Protein AF-A0AAJ2LSH3-F1 (afdb_monomer_lite)

pLDDT: mean 75.38, std 21.44, range [35.28, 96.12]

Structure (mmCIF, N/CA/C/O backbone):
data_AF-A0AAJ2LSH3-F1
#
_entry.id   AF-A0AAJ2LSH3-F1
#
loop_
_atom_site.group_PDB
_atom_site.id
_atom_site.type_symbol
_atom_site.label_atom_id
_atom_site.label_alt_id
_atom_site.label_comp_id
_atom_site.label_asym_id
_atom_site.label_entity_id
_atom_site.label_seq_id
_atom_site.pdbx_PDB_ins_code
_atom_site.Cartn_x
_atom_site.Cartn_y
_atom_site.Cartn_z
_atom_site.occupancy
_atom_site.B_iso_or_equiv
_atom_site.auth_seq_id
_atom_site.auth_comp_id
_atom_site.auth_asym_id
_atom_site.auth_atom_id
_atom_site.pdbx_PDB_model_num
ATOM 1 N N . MET A 1 1 ? -16.659 -47.802 -40.987 1.00 40.84 1 MET A N 1
ATOM 2 C CA . MET A 1 1 ? -16.129 -46.640 -40.242 1.00 40.84 1 MET A CA 1
ATOM 3 C C . MET A 1 1 ? -17.054 -45.464 -40.509 1.00 40.84 1 MET A C 1
ATOM 5 O O . MET A 1 1 ? -17.237 -45.142 -41.671 1.00 40.84 1 MET A O 1
ATOM 9 N N . GLY A 1 2 ? -17.667 -44.907 -39.459 1.00 43.09 2 GLY A N 1
ATOM 10 C CA . GLY A 1 2 ? -18.350 -43.604 -39.465 1.00 43.09 2 GLY A CA 1
ATOM 11 C C . GLY A 1 2 ? -19.720 -43.528 -40.145 1.00 43.09 2 GLY A C 1
ATOM 12 O O . GLY A 1 2 ? -19.814 -43.084 -41.281 1.00 43.09 2 GLY A O 1
ATOM 13 N N . ALA A 1 3 ? -20.786 -43.887 -39.425 1.00 35.81 3 ALA A N 1
ATOM 14 C CA . ALA A 1 3 ? -22.134 -43.422 -39.743 1.00 35.81 3 ALA A CA 1
ATOM 15 C C . ALA A 1 3 ? -22.272 -41.966 -39.259 1.00 35.81 3 ALA A C 1
ATOM 17 O O . ALA A 1 3 ? -22.166 -41.717 -38.060 1.00 35.81 3 ALA A O 1
ATOM 18 N N . TYR A 1 4 ? -22.483 -41.016 -40.171 1.00 42.34 4 TYR A N 1
ATOM 19 C CA . TYR A 1 4 ? -22.863 -39.643 -39.833 1.00 42.34 4 TYR A CA 1
ATOM 20 C C . TYR A 1 4 ? -24.355 -39.470 -40.100 1.00 42.34 4 TYR A C 1
ATOM 22 O O . TYR A 1 4 ? -24.782 -39.434 -41.251 1.00 42.34 4 TYR A O 1
ATOM 30 N N . VAL A 1 5 ? -25.140 -39.372 -39.029 1.00 44.06 5 VAL A N 1
ATOM 31 C CA . VAL A 1 5 ? -26.528 -38.905 -39.067 1.00 44.06 5 VAL A CA 1
ATOM 32 C C . VAL A 1 5 ? -26.764 -38.063 -37.817 1.00 44.06 5 VAL A C 1
ATOM 34 O O . VAL A 1 5 ? -26.638 -38.592 -36.717 1.00 44.06 5 VAL A O 1
ATOM 37 N N . LEU A 1 6 ? -27.070 -36.772 -37.998 1.00 45.44 6 LEU A N 1
ATOM 38 C CA . LEU A 1 6 ? -28.220 -36.028 -37.443 1.00 45.44 6 LEU A CA 1
ATOM 39 C C . LEU A 1 6 ? -28.057 -34.497 -37.662 1.00 45.44 6 LEU A C 1
ATOM 41 O O . LEU A 1 6 ? -26.953 -34.052 -37.973 1.00 45.44 6 LEU A O 1
ATOM 45 N N . PRO A 1 7 ? -29.161 -33.717 -37.633 1.00 45.78 7 PRO A N 1
ATOM 46 C CA . PRO A 1 7 ? -29.522 -32.803 -38.719 1.00 45.78 7 PRO A CA 1
ATOM 47 C C . PRO A 1 7 ? -29.874 -31.370 -38.254 1.00 45.78 7 PRO A C 1
ATOM 49 O O . PRO A 1 7 ? -29.790 -31.052 -37.077 1.00 45.78 7 PRO A O 1
ATOM 52 N N . MET A 1 8 ? -30.315 -30.566 -39.228 1.00 35.28 8 MET A N 1
ATOM 53 C CA . MET A 1 8 ? -31.276 -29.451 -39.172 1.00 35.28 8 MET A CA 1
ATOM 54 C C . MET A 1 8 ? -31.214 -28.394 -38.052 1.00 35.28 8 MET A C 1
ATOM 56 O O . MET A 1 8 ? -31.563 -28.632 -36.903 1.00 35.28 8 MET A O 1
ATOM 60 N N . ASP A 1 9 ? -30.993 -27.175 -38.549 1.00 41.12 9 ASP A N 1
ATOM 61 C CA . ASP A 1 9 ? -31.748 -25.948 -38.284 1.00 41.12 9 ASP A CA 1
ATOM 62 C C . ASP A 1 9 ? -31.567 -25.136 -36.991 1.00 41.12 9 ASP A C 1
ATOM 64 O O . ASP A 1 9 ? -31.854 -25.548 -35.873 1.00 41.12 9 ASP A O 1
ATOM 68 N N . LEU A 1 10 ? -31.276 -23.857 -37.273 1.00 37.66 10 LEU A N 1
ATOM 69 C CA . LEU A 1 10 ? -31.822 -22.658 -36.637 1.00 37.66 10 LEU A CA 1
ATOM 70 C C . LEU A 1 10 ? -31.419 -22.381 -35.187 1.00 37.66 10 LEU A C 1
ATOM 72 O O . LEU A 1 10 ? -32.227 -22.531 -34.280 1.00 37.66 10 LEU A O 1
ATOM 76 N N . ILE A 1 11 ? -30.272 -21.714 -35.012 1.00 41.09 11 ILE A N 1
ATOM 77 C CA . ILE A 1 11 ? -30.268 -20.472 -34.223 1.00 41.09 11 ILE A CA 1
ATOM 78 C C . ILE A 1 11 ? -29.524 -19.381 -34.998 1.00 41.09 11 ILE A C 1
ATOM 80 O O . ILE A 1 11 ? -28.306 -19.361 -35.142 1.00 41.09 11 ILE A O 1
ATOM 84 N N . ASN A 1 12 ? -30.354 -18.487 -35.514 1.00 39.47 12 ASN A N 1
ATOM 85 C CA . ASN A 1 12 ? -30.116 -17.115 -35.926 1.00 39.47 12 ASN A CA 1
ATOM 86 C C . ASN A 1 12 ? -28.993 -16.425 -35.111 1.00 39.47 12 ASN A C 1
ATOM 88 O O . ASN A 1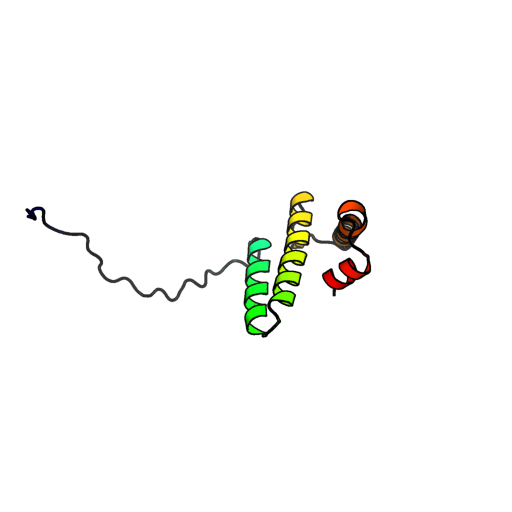 12 ? -29.206 -16.054 -33.960 1.00 39.47 12 ASN A O 1
ATOM 92 N N . LEU A 1 13 ? -27.825 -16.192 -35.712 1.00 38.06 13 LEU A N 1
ATOM 93 C CA . LEU A 1 13 ? -26.881 -15.166 -35.249 1.00 38.06 13 LEU A CA 1
ATOM 94 C C . LEU A 1 13 ? -26.881 -14.036 -36.279 1.00 38.06 13 LEU A C 1
ATOM 96 O O . LEU A 1 13 ? -25.928 -13.815 -37.021 1.00 38.06 13 LEU A O 1
ATOM 100 N N . SER A 1 14 ? -28.031 -13.363 -36.349 1.00 37.12 14 SER A N 1
ATOM 101 C CA . SER A 1 14 ? -28.162 -12.046 -36.956 1.00 37.12 14 SER A CA 1
ATOM 102 C C . SER A 1 14 ? -27.289 -11.066 -36.181 1.00 37.12 14 SER A C 1
ATOM 104 O O . SER A 1 14 ? -27.494 -10.873 -34.986 1.00 37.12 14 SER A O 1
ATOM 106 N N . ASN A 1 15 ? -26.343 -10.463 -36.897 1.00 45.41 15 ASN A N 1
ATOM 107 C CA . ASN A 1 15 ? -25.810 -9.114 -36.725 1.00 45.41 15 ASN A CA 1
ATOM 108 C C . ASN A 1 15 ? -26.294 -8.357 -35.477 1.00 45.41 15 ASN A C 1
ATOM 110 O O . ASN A 1 15 ? -27.419 -7.862 -35.446 1.00 45.41 15 ASN A O 1
ATOM 114 N N . ALA A 1 16 ? -25.389 -8.165 -34.524 1.00 40.44 16 ALA A N 1
ATOM 115 C CA . ALA A 1 16 ? -25.390 -7.002 -33.652 1.00 40.44 16 ALA A CA 1
ATOM 116 C C . ALA A 1 16 ? -23.931 -6.696 -33.299 1.00 40.44 16 ALA A C 1
ATOM 118 O O . ALA A 1 16 ? -23.335 -7.327 -32.436 1.00 40.44 16 ALA A O 1
ATOM 119 N N . GLU A 1 17 ? -23.361 -5.810 -34.111 1.00 40.66 17 GLU A N 1
ATOM 120 C CA . GLU A 1 17 ? -22.503 -4.709 -33.685 1.00 40.66 17 GLU A CA 1
ATOM 121 C C . GLU A 1 17 ? -21.343 -5.044 -32.738 1.00 40.66 17 GLU A C 1
ATOM 123 O O . GLU A 1 17 ? -21.497 -5.339 -31.554 1.00 40.66 17 GLU A O 1
ATOM 128 N N . LEU A 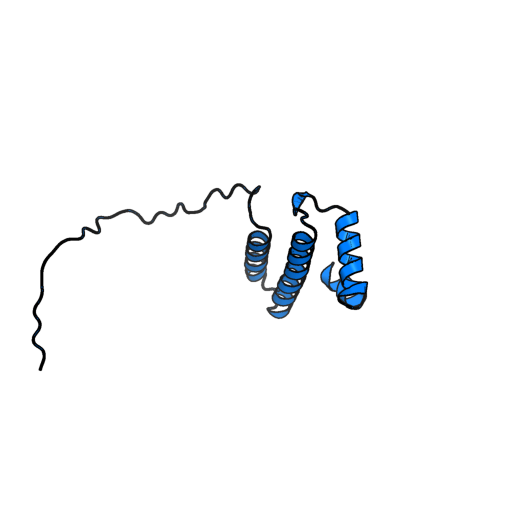1 18 ? -20.137 -4.866 -33.283 1.00 41.78 18 LEU A N 1
ATOM 129 C CA . LEU A 1 18 ? -18.953 -4.464 -32.537 1.00 41.78 18 LEU A CA 1
ATOM 130 C C . LEU A 1 18 ? -19.317 -3.253 -31.664 1.00 41.78 18 LEU A C 1
ATOM 132 O O . LEU A 1 18 ? -19.232 -2.108 -32.101 1.00 41.78 18 LEU A O 1
ATOM 136 N N . ASN A 1 19 ? -19.782 -3.510 -30.442 1.00 38.81 19 ASN A N 1
ATOM 137 C CA . ASN A 1 19 ? -20.067 -2.468 -29.476 1.00 38.81 19 ASN A CA 1
ATOM 138 C C . ASN A 1 19 ? -18.737 -1.994 -28.882 1.00 38.81 19 ASN A C 1
ATOM 140 O O . ASN A 1 19 ? -18.273 -2.500 -27.861 1.00 38.81 19 ASN A O 1
ATOM 144 N N . GLU A 1 20 ? -18.150 -0.987 -29.523 1.00 42.88 20 GLU A N 1
ATOM 145 C CA . GLU A 1 20 ? -17.045 -0.169 -29.010 1.00 42.88 20 GLU A CA 1
ATOM 146 C C . GLU A 1 20 ? -17.450 0.691 -27.783 1.00 42.88 20 GLU A C 1
ATOM 148 O O . GLU A 1 20 ? -16.715 1.589 -27.389 1.00 42.88 20 GLU A O 1
ATOM 153 N N . ASN A 1 21 ? -18.578 0.397 -27.117 1.00 39.25 21 ASN A N 1
ATOM 154 C CA . ASN A 1 21 ? -19.055 1.088 -25.913 1.00 39.25 21 ASN A CA 1
ATOM 155 C C . ASN A 1 21 ? -19.104 0.162 -24.689 1.00 39.25 21 ASN A C 1
ATOM 157 O O . ASN A 1 21 ? -20.158 -0.058 -24.099 1.00 39.25 21 ASN A O 1
ATOM 161 N N . ASN A 1 22 ? -17.952 -0.379 -24.296 1.00 44.69 22 ASN A N 1
ATOM 162 C CA . ASN A 1 22 ? -17.733 -0.883 -22.935 1.00 44.69 22 ASN A CA 1
ATOM 163 C C . ASN A 1 22 ? -16.545 -0.164 -22.266 1.00 44.69 22 ASN A C 1
ATOM 165 O O . ASN A 1 22 ? -15.823 -0.745 -21.460 1.00 44.69 22 ASN A O 1
ATOM 169 N N . LEU A 1 23 ? -16.370 1.137 -22.535 1.00 45.38 23 LEU A N 1
ATOM 170 C CA . LEU A 1 23 ? -16.040 2.026 -21.422 1.00 45.38 23 LEU A CA 1
ATOM 171 C C . LEU A 1 23 ? -17.327 2.147 -20.614 1.00 45.38 23 LEU A C 1
ATOM 173 O O . LEU A 1 23 ? -18.128 3.052 -20.828 1.00 45.38 23 LEU A O 1
ATOM 177 N N . ALA A 1 24 ? -17.552 1.173 -19.732 1.00 42.56 24 ALA A N 1
ATOM 178 C CA . ALA A 1 24 ? -18.436 1.397 -18.614 1.00 42.56 24 ALA A CA 1
ATOM 179 C C . ALA A 1 24 ? -18.005 2.730 -17.997 1.00 42.56 24 ALA A C 1
ATOM 181 O O . ALA A 1 24 ? -16.835 2.912 -17.649 1.00 42.56 24 ALA A O 1
ATOM 182 N N . GLU A 1 25 ? -18.942 3.667 -17.915 1.00 47.50 25 GLU A N 1
ATOM 183 C CA . GLU A 1 25 ? -18.912 4.731 -16.928 1.00 47.50 25 GLU A CA 1
ATOM 184 C C . GLU A 1 25 ? -18.851 4.055 -15.552 1.00 47.50 25 GLU A C 1
ATOM 186 O O . GLU A 1 25 ? -19.847 3.921 -14.847 1.00 47.50 25 GLU A O 1
ATOM 191 N N . THR A 1 26 ? -17.684 3.535 -15.172 1.00 46.28 26 THR A N 1
ATOM 192 C CA . THR A 1 26 ? -17.415 3.158 -13.796 1.00 46.28 26 THR A CA 1
ATOM 193 C C . THR A 1 26 ? -17.439 4.464 -13.038 1.00 46.28 26 THR A C 1
ATOM 195 O O . THR A 1 26 ? -16.505 5.263 -13.141 1.00 46.28 26 THR A O 1
ATOM 198 N N . ASN A 1 27 ? -18.544 4.706 -12.336 1.00 46.56 27 ASN A N 1
ATOM 199 C CA . ASN A 1 27 ? -18.628 5.737 -11.324 1.00 46.56 27 ASN A CA 1
ATOM 200 C C . ASN A 1 27 ? -17.362 5.615 -10.454 1.00 46.56 27 ASN A C 1
ATOM 202 O O . ASN A 1 27 ? -17.182 4.585 -9.800 1.00 46.56 27 ASN A O 1
ATOM 206 N N . PRO A 1 28 ? -16.448 6.603 -10.459 1.00 51.06 28 PRO A N 1
ATOM 207 C CA . PRO A 1 28 ? -15.158 6.479 -9.779 1.00 51.06 28 PRO A CA 1
ATOM 208 C C . PRO A 1 28 ? -15.304 6.307 -8.260 1.00 51.06 28 PRO A C 1
ATOM 210 O O . PRO A 1 28 ? -14.325 6.015 -7.581 1.00 51.06 28 PRO A O 1
ATOM 213 N N . ALA A 1 29 ? -16.517 6.490 -7.728 1.00 50.41 29 ALA A N 1
ATOM 214 C CA . ALA A 1 29 ? -16.845 6.342 -6.322 1.00 50.41 29 ALA A CA 1
ATOM 215 C C . ALA A 1 29 ? -16.962 4.883 -5.833 1.00 50.41 29 ALA A C 1
ATOM 217 O O . ALA A 1 29 ? -16.985 4.685 -4.622 1.00 50.41 29 ALA A O 1
ATOM 218 N N . GLU A 1 30 ? -17.034 3.884 -6.721 1.00 50.16 30 GLU A N 1
ATOM 219 C CA . GLU A 1 30 ? -17.359 2.494 -6.335 1.00 50.16 30 GLU A CA 1
ATOM 220 C C . GLU A 1 30 ? -16.328 1.444 -6.780 1.00 50.16 30 GLU A C 1
ATOM 222 O O . GLU A 1 30 ? -16.546 0.248 -6.607 1.00 50.16 30 GLU A O 1
ATOM 227 N N . LEU A 1 31 ? -15.192 1.874 -7.339 1.00 57.59 31 LEU A N 1
ATOM 228 C CA . LEU A 1 31 ? -14.117 0.957 -7.724 1.00 57.59 31 LEU A CA 1
ATOM 229 C C . LEU A 1 31 ? -13.501 0.307 -6.479 1.00 57.59 31 LEU A C 1
ATOM 231 O O . LEU A 1 31 ? -12.984 0.999 -5.596 1.00 57.59 31 LEU A O 1
ATOM 235 N N . ASP A 1 32 ? -13.520 -1.027 -6.446 1.00 75.00 32 ASP A N 1
ATOM 236 C CA . ASP A 1 32 ? -12.804 -1.810 -5.443 1.00 75.00 32 ASP A CA 1
ATOM 237 C C . ASP A 1 32 ? -11.315 -1.427 -5.481 1.00 75.00 32 ASP A C 1
ATOM 239 O O . ASP A 1 32 ? -10.698 -1.305 -6.544 1.00 75.00 32 ASP A O 1
ATOM 243 N N . LEU A 1 33 ? -10.712 -1.219 -4.309 1.00 79.25 33 LEU A N 1
ATOM 244 C CA . LEU A 1 33 ? -9.318 -0.790 -4.189 1.00 79.25 33 LEU A CA 1
ATOM 245 C C . LEU A 1 33 ? -8.372 -1.757 -4.917 1.00 79.25 33 LEU A C 1
ATOM 247 O O . LEU A 1 33 ? -7.368 -1.333 -5.490 1.00 79.25 33 LEU A O 1
ATOM 251 N N . SER A 1 34 ? -8.715 -3.046 -4.939 1.00 76.56 34 SER A N 1
ATOM 252 C CA . SER A 1 34 ? -8.004 -4.069 -5.707 1.00 76.56 34 SER A CA 1
ATOM 253 C C . SER A 1 34 ? -7.991 -3.769 -7.211 1.00 76.56 34 SER A C 1
ATOM 255 O O . SER A 1 34 ? -6.939 -3.832 -7.852 1.00 76.56 34 SER A O 1
ATOM 257 N N . GLU A 1 35 ? -9.133 -3.376 -7.779 1.00 81.50 35 GLU A N 1
ATOM 258 C CA . GLU A 1 35 ? -9.251 -3.021 -9.196 1.00 81.50 35 GLU A CA 1
ATOM 259 C C . GLU A 1 35 ? -8.459 -1.753 -9.518 1.00 81.50 35 GLU A C 1
ATOM 261 O O . GLU A 1 35 ? -7.730 -1.716 -10.513 1.00 81.50 35 GLU A O 1
ATOM 266 N N . LEU A 1 36 ? -8.513 -0.744 -8.642 1.00 84.44 36 LEU A N 1
ATOM 267 C CA . LEU A 1 36 ? -7.730 0.483 -8.797 1.00 84.44 36 LEU A CA 1
ATOM 268 C C . LEU A 1 36 ? -6.220 0.190 -8.813 1.00 84.44 36 LEU A C 1
ATOM 270 O O . LEU A 1 36 ? -5.486 0.699 -9.665 1.00 84.44 36 LEU A O 1
ATOM 274 N N . VAL A 1 37 ? -5.752 -0.678 -7.909 1.00 85.25 37 VAL A N 1
ATOM 275 C CA . VAL A 1 37 ? -4.351 -1.121 -7.861 1.00 85.25 37 VAL A CA 1
ATOM 276 C C . VAL A 1 37 ? -3.967 -1.847 -9.153 1.00 85.25 37 VAL A C 1
ATOM 278 O O . VAL A 1 37 ? -2.913 -1.560 -9.727 1.00 85.25 37 VAL A O 1
ATOM 281 N N . GLN A 1 38 ? -4.815 -2.742 -9.666 1.00 83.44 38 GLN A N 1
ATOM 282 C CA . GLN A 1 38 ? -4.549 -3.455 -10.921 1.00 83.44 38 GLN A CA 1
ATOM 283 C C . GLN A 1 38 ? -4.484 -2.515 -12.131 1.00 83.44 38 GLN A C 1
ATOM 285 O O . GLN A 1 38 ? -3.582 -2.647 -12.970 1.00 83.44 38 GLN A O 1
ATOM 290 N N . GLN A 1 39 ? -5.387 -1.535 -12.211 1.00 86.31 39 GLN A N 1
ATOM 291 C CA . GLN A 1 39 ? -5.372 -0.520 -13.264 1.00 86.31 39 GLN A CA 1
ATOM 292 C C . GLN A 1 39 ? -4.093 0.323 -13.207 1.00 86.31 39 GLN A C 1
ATOM 294 O O . GLN A 1 39 ? -3.444 0.538 -14.236 1.00 86.31 39 GLN A O 1
ATOM 299 N N . TRP A 1 40 ? -3.676 0.738 -12.010 1.00 86.06 40 TRP A N 1
ATOM 300 C CA . TRP A 1 40 ? -2.454 1.517 -11.827 1.00 86.06 40 TRP A CA 1
ATOM 301 C C . TRP A 1 40 ? -1.193 0.723 -12.198 1.00 86.06 40 TRP A C 1
ATOM 303 O O . TRP A 1 40 ? -0.369 1.204 -12.976 1.00 86.06 40 TRP A O 1
ATOM 313 N N . ILE A 1 41 ? -1.067 -0.534 -11.757 1.00 84.81 41 ILE A N 1
ATOM 314 C CA . ILE A 1 41 ? 0.057 -1.413 -12.133 1.00 84.81 41 ILE A CA 1
ATOM 315 C C . ILE A 1 41 ? 0.096 -1.662 -13.653 1.00 84.81 41 ILE A C 1
ATOM 317 O O . ILE A 1 41 ? 1.171 -1.685 -14.269 1.00 84.81 41 ILE A O 1
ATOM 321 N N . SER A 1 42 ? -1.069 -1.801 -14.288 1.00 84.69 42 SER A N 1
ATOM 322 C CA . SER A 1 42 ? -1.177 -1.923 -15.746 1.00 84.69 42 SER A CA 1
ATOM 323 C C . SER A 1 42 ? -0.715 -0.644 -16.450 1.00 84.69 42 SER A C 1
ATOM 325 O O . SER A 1 42 ? 0.034 -0.708 -17.427 1.00 84.69 42 SER A O 1
ATOM 327 N N . ALA A 1 43 ? -1.060 0.530 -15.915 1.00 84.12 43 ALA A N 1
ATOM 328 C CA . ALA A 1 43 ? -0.573 1.807 -16.423 1.00 84.12 43 ALA A CA 1
ATOM 329 C C . ALA A 1 43 ? 0.951 1.952 -16.283 1.00 84.12 43 ALA A C 1
ATOM 331 O O . ALA A 1 43 ? 1.604 2.378 -17.235 1.00 84.12 43 ALA A O 1
ATOM 332 N N . LEU A 1 44 ? 1.531 1.510 -15.164 1.00 79.50 44 LEU A N 1
ATOM 333 C CA . LEU A 1 44 ? 2.981 1.492 -14.945 1.00 79.50 44 LEU A CA 1
ATOM 334 C C . LEU A 1 44 ? 3.738 0.601 -15.940 1.00 79.50 44 LEU A C 1
ATOM 336 O O . LEU A 1 44 ? 4.910 0.848 -16.231 1.00 79.50 44 LEU A O 1
ATOM 340 N N . THR A 1 45 ? 3.084 -0.419 -16.499 1.00 73.38 45 THR A N 1
ATOM 341 C CA . THR A 1 45 ? 3.680 -1.265 -17.547 1.00 73.38 45 THR A CA 1
ATOM 342 C C . THR A 1 45 ? 3.969 -0.462 -18.819 1.00 73.38 45 THR A C 1
ATOM 344 O O . THR A 1 45 ? 4.968 -0.719 -19.487 1.00 73.38 45 THR A O 1
ATOM 347 N N . ARG A 1 46 ? 3.173 0.577 -19.102 1.00 74.69 46 ARG A N 1
ATOM 348 C CA . ARG A 1 46 ? 3.379 1.497 -20.234 1.00 74.69 46 ARG A CA 1
ATOM 349 C C . ARG A 1 46 ? 4.534 2.483 -20.014 1.00 74.69 46 ARG A C 1
ATOM 351 O O . ARG A 1 46 ? 4.967 3.121 -20.965 1.00 74.69 46 ARG A O 1
ATOM 358 N N . LEU A 1 47 ? 5.057 2.581 -18.788 1.00 75.31 47 LEU A N 1
ATOM 359 C CA . LEU A 1 47 ? 6.151 3.484 -18.406 1.00 75.31 47 LEU A CA 1
ATOM 360 C C . LEU A 1 47 ? 7.538 2.811 -18.401 1.00 75.31 47 LEU A C 1
ATOM 362 O O . LEU A 1 47 ? 8.486 3.380 -17.870 1.00 75.31 47 LEU A O 1
ATOM 366 N N . ASN A 1 48 ? 7.683 1.602 -18.964 1.00 77.50 48 ASN A N 1
ATOM 367 C CA . ASN A 1 48 ? 8.954 0.856 -19.033 1.00 77.50 48 ASN A CA 1
ATOM 368 C C . ASN A 1 48 ? 9.653 0.607 -17.676 1.00 77.50 48 ASN A C 1
ATOM 370 O O . ASN A 1 48 ? 10.857 0.351 -17.628 1.00 77.50 48 ASN A O 1
ATOM 374 N N . LEU A 1 49 ? 8.918 0.617 -16.558 1.00 79.44 49 LEU A N 1
ATOM 375 C CA . LEU A 1 49 ? 9.472 0.198 -15.267 1.00 79.44 49 LEU A CA 1
ATOM 376 C C . LEU A 1 49 ? 9.897 -1.271 -15.305 1.00 79.44 49 LEU A C 1
ATOM 378 O O . LEU A 1 49 ? 9.264 -2.090 -15.973 1.00 79.44 49 LEU A O 1
ATOM 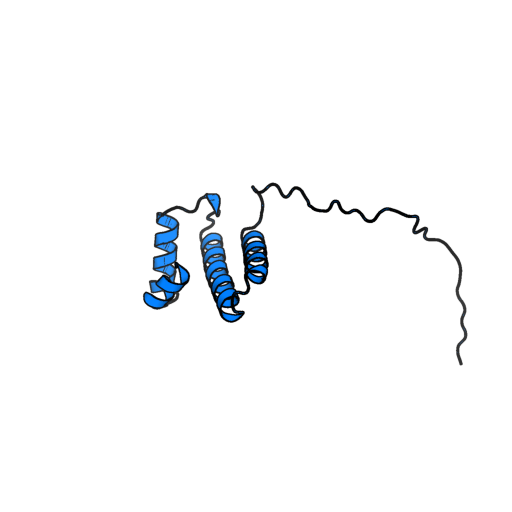382 N N . SER A 1 50 ? 10.931 -1.637 -14.543 1.00 87.56 50 SER A N 1
ATOM 383 C CA . SER A 1 50 ? 11.374 -3.032 -14.484 1.00 87.56 50 SER A CA 1
ATOM 384 C C . SER A 1 50 ? 10.275 -3.948 -13.928 1.00 87.56 50 SER A C 1
ATOM 386 O O . SER A 1 50 ? 9.462 -3.546 -13.089 1.00 87.56 50 SER A O 1
ATOM 388 N N . VAL A 1 51 ? 10.274 -5.216 -14.352 1.00 86.00 51 VAL A N 1
ATOM 389 C CA . VAL A 1 51 ? 9.349 -6.236 -13.825 1.00 86.00 51 VAL A CA 1
ATOM 390 C C . VAL A 1 51 ? 9.468 -6.351 -12.302 1.00 86.00 51 VAL A C 1
ATOM 392 O O . VAL A 1 51 ? 8.460 -6.494 -11.614 1.00 86.00 51 VAL A O 1
ATOM 395 N N . HIS A 1 52 ? 10.687 -6.255 -11.764 1.00 86.19 52 HIS A N 1
ATOM 396 C CA . HIS A 1 52 ? 10.934 -6.315 -10.324 1.00 86.19 52 HIS A CA 1
ATOM 397 C C . HIS A 1 52 ? 10.327 -5.124 -9.585 1.00 86.19 52 HIS A C 1
ATOM 399 O O . HIS A 1 52 ? 9.691 -5.315 -8.552 1.00 86.19 52 HIS A O 1
ATOM 405 N N . THR A 1 53 ? 10.460 -3.920 -10.142 1.00 87.25 53 THR A N 1
ATOM 406 C CA . THR A 1 53 ? 9.876 -2.698 -9.579 1.00 87.25 53 THR A CA 1
ATOM 407 C C . THR A 1 53 ? 8.352 -2.790 -9.545 1.00 87.25 53 THR A C 1
ATOM 409 O O . THR A 1 53 ? 7.748 -2.545 -8.507 1.00 87.25 53 THR A O 1
ATOM 412 N N . ARG A 1 54 ? 7.717 -3.245 -10.634 1.00 87.19 54 ARG A N 1
ATOM 413 C CA . ARG A 1 54 ? 6.256 -3.434 -10.663 1.00 87.19 54 ARG A CA 1
ATOM 414 C C . ARG A 1 54 ? 5.782 -4.488 -9.665 1.00 87.19 54 ARG A C 1
ATOM 416 O O . ARG A 1 54 ? 4.776 -4.283 -8.998 1.00 87.19 54 ARG A O 1
ATOM 423 N N . LYS A 1 55 ? 6.511 -5.603 -9.534 1.00 87.69 55 LYS A N 1
ATOM 424 C CA . LYS A 1 55 ? 6.206 -6.640 -8.535 1.00 87.69 55 LYS A CA 1
ATOM 425 C C . LYS A 1 55 ? 6.330 -6.121 -7.104 1.00 87.69 55 LYS A C 1
ATOM 427 O O . LYS A 1 55 ? 5.519 -6.506 -6.269 1.00 87.69 55 LYS A O 1
ATOM 432 N N . ALA A 1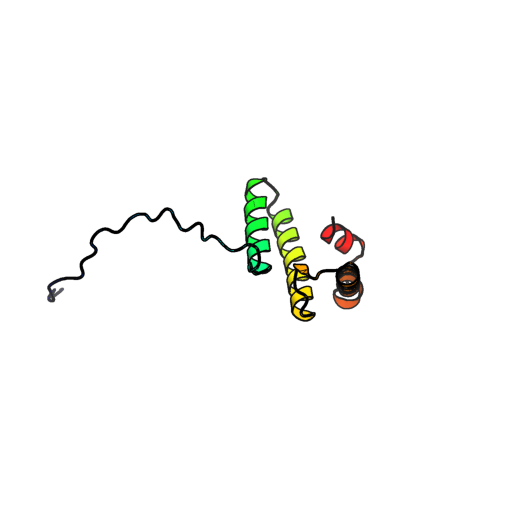 56 ? 7.322 -5.271 -6.830 1.00 88.38 56 ALA A N 1
ATOM 433 C CA . ALA A 1 56 ? 7.466 -4.627 -5.530 1.00 88.38 56 ALA A CA 1
ATOM 434 C C . ALA A 1 56 ? 6.252 -3.737 -5.239 1.00 88.38 56 ALA A C 1
ATOM 436 O O . ALA A 1 56 ? 5.550 -4.001 -4.272 1.00 88.38 56 ALA A O 1
ATOM 437 N N . TYR A 1 57 ? 5.913 -2.816 -6.144 1.00 89.00 57 TYR A N 1
ATOM 438 C CA . TYR A 1 57 ? 4.744 -1.954 -5.972 1.00 89.00 57 TYR A CA 1
ATOM 439 C C . TYR A 1 57 ? 3.434 -2.726 -5.809 1.00 89.00 57 TYR A C 1
ATOM 441 O O . TYR A 1 57 ? 2.640 -2.407 -4.932 1.00 89.00 57 TYR A O 1
ATOM 449 N N . HIS A 1 58 ? 3.220 -3.773 -6.609 1.00 88.88 58 HIS A N 1
ATOM 450 C CA . HIS A 1 58 ? 2.039 -4.621 -6.470 1.00 88.88 58 HIS A CA 1
ATOM 451 C C . HIS A 1 58 ? 1.981 -5.278 -5.088 1.00 88.88 58 HIS A C 1
ATOM 453 O O . HIS A 1 58 ? 0.949 -5.234 -4.428 1.00 88.88 58 HIS A O 1
ATOM 459 N N . ARG A 1 59 ? 3.088 -5.877 -4.627 1.00 89.44 59 ARG A N 1
ATOM 460 C CA . ARG A 1 59 ? 3.162 -6.473 -3.287 1.00 89.44 59 ARG A CA 1
ATOM 461 C C . ARG A 1 59 ? 2.837 -5.432 -2.218 1.00 89.44 59 ARG A C 1
ATOM 463 O O . ARG A 1 59 ? 2.031 -5.725 -1.344 1.00 89.44 59 ARG A O 1
ATOM 470 N N . ASP A 1 60 ? 3.459 -4.263 -2.288 1.00 91.38 60 ASP A N 1
ATOM 471 C CA . ASP A 1 60 ? 3.378 -3.240 -1.245 1.00 91.38 60 ASP A CA 1
ATOM 472 C C . ASP A 1 60 ? 1.954 -2.658 -1.162 1.00 91.38 60 ASP A C 1
ATOM 474 O O . ASP A 1 60 ? 1.378 -2.571 -0.077 1.00 91.38 60 ASP A O 1
ATOM 478 N N . LEU A 1 61 ? 1.319 -2.404 -2.311 1.00 91.06 61 LEU A N 1
ATOM 479 C CA . LEU A 1 61 ? -0.088 -2.005 -2.368 1.00 91.06 61 LEU A CA 1
ATOM 480 C C . LEU A 1 61 ? -1.027 -3.109 -1.883 1.00 91.06 61 LEU A C 1
ATOM 482 O O . LEU A 1 61 ? -1.938 -2.817 -1.115 1.00 91.06 61 LEU A O 1
ATOM 486 N N . CYS A 1 62 ? -0.789 -4.376 -2.244 1.00 89.88 62 CYS A N 1
ATOM 487 C CA . CYS A 1 62 ? -1.575 -5.487 -1.708 1.00 89.88 62 CYS A CA 1
ATOM 488 C C . CYS A 1 62 ? -1.513 -5.539 -0.175 1.00 89.88 62 CYS A C 1
ATOM 490 O O . CYS A 1 62 ? -2.552 -5.694 0.462 1.00 89.88 62 CYS A O 1
ATOM 492 N N . GLN A 1 63 ? -0.334 -5.354 0.430 1.00 91.31 63 GLN A N 1
ATOM 493 C CA . GLN A 1 63 ? -0.208 -5.311 1.894 1.00 91.31 63 GLN A CA 1
ATOM 494 C C . GLN A 1 63 ? -1.064 -4.196 2.501 1.00 91.31 63 GLN A C 1
ATOM 496 O O . GLN A 1 63 ? -1.760 -4.416 3.493 1.00 91.31 63 GLN A O 1
ATOM 501 N N . PHE A 1 64 ? -1.078 -3.022 1.871 1.00 92.31 64 PHE A N 1
ATOM 502 C CA . PHE A 1 64 ? -1.917 -1.917 2.316 1.00 92.31 64 PHE A CA 1
ATOM 503 C C . PHE A 1 64 ? -3.417 -2.210 2.146 1.00 92.31 64 PHE A C 1
ATOM 505 O O . PHE A 1 64 ? -4.191 -1.982 3.073 1.00 92.31 64 PHE A O 1
ATOM 512 N N . THR A 1 65 ? -3.837 -2.796 1.020 1.00 91.00 65 THR A N 1
ATOM 513 C CA . THR A 1 65 ? -5.248 -3.173 0.800 1.00 91.00 65 THR A CA 1
ATOM 514 C C . THR A 1 65 ? -5.750 -4.200 1.818 1.00 91.00 65 THR A C 1
ATOM 516 O O . THR A 1 65 ? -6.861 -4.070 2.338 1.00 91.00 65 THR A O 1
ATOM 519 N N . VAL A 1 66 ? -4.914 -5.186 2.165 1.00 90.88 66 VAL A N 1
ATOM 520 C CA . VAL A 1 66 ? -5.222 -6.189 3.191 1.00 90.88 66 VAL A CA 1
ATOM 521 C C . VAL A 1 66 ? -5.341 -5.520 4.554 1.00 90.88 66 VAL A C 1
ATOM 523 O O . VAL A 1 66 ? -6.310 -5.767 5.267 1.00 90.88 66 VAL A O 1
ATOM 526 N N . PHE A 1 67 ? -4.412 -4.623 4.895 1.00 93.62 67 PHE A N 1
ATOM 527 C CA . PHE A 1 67 ? -4.482 -3.860 6.137 1.00 93.62 67 PHE A CA 1
ATOM 528 C C . PHE A 1 67 ? -5.794 -3.074 6.253 1.00 93.62 67 PHE A C 1
ATOM 530 O O . PHE A 1 67 ? -6.466 -3.178 7.280 1.00 93.62 67 PHE A O 1
ATOM 537 N N . LEU A 1 68 ? -6.184 -2.337 5.209 1.00 91.94 68 LEU A N 1
ATOM 538 C CA . LEU A 1 68 ? -7.434 -1.574 5.198 1.00 91.94 68 LEU A CA 1
ATOM 539 C C . LEU A 1 68 ? -8.657 -2.482 5.359 1.00 91.94 68 LEU A C 1
ATOM 541 O O . LEU A 1 68 ? -9.531 -2.187 6.172 1.00 91.94 68 LEU A O 1
ATOM 545 N N . SER A 1 69 ? -8.665 -3.627 4.672 1.00 90.19 69 SER A N 1
ATOM 546 C CA . SER A 1 69 ? -9.736 -4.625 4.777 1.00 90.19 69 SER A CA 1
ATOM 547 C C . SER A 1 69 ? -9.857 -5.185 6.198 1.00 90.19 69 SER A C 1
ATOM 549 O O . SER A 1 69 ? -10.951 -5.239 6.754 1.00 90.19 69 SER A O 1
ATOM 551 N N . CYS A 1 70 ? -8.735 -5.536 6.833 1.00 91.50 70 CYS A N 1
ATOM 552 C CA . CYS A 1 70 ? -8.714 -6.031 8.212 1.00 91.50 70 CYS A CA 1
ATOM 553 C C . CYS A 1 70 ? -9.205 -4.995 9.231 1.00 91.50 70 CYS A C 1
ATOM 555 O O . CYS A 1 70 ? -9.771 -5.371 10.254 1.00 91.50 70 CYS A O 1
ATOM 557 N N . HIS A 1 71 ? -9.005 -3.705 8.954 1.00 91.06 71 HIS A N 1
ATOM 558 C CA . HIS A 1 71 ? -9.435 -2.613 9.828 1.00 91.06 71 HIS A CA 1
ATOM 559 C C . HIS A 1 71 ? -10.785 -2.011 9.416 1.00 91.06 71 HIS A C 1
ATOM 561 O O . HIS A 1 71 ? -11.236 -1.070 10.063 1.00 91.06 71 HIS A O 1
ATOM 567 N N . SER A 1 72 ? -11.439 -2.557 8.380 1.00 90.75 72 SER A N 1
ATOM 568 C CA . SER A 1 72 ? -12.694 -2.037 7.814 1.00 90.75 72 SER A CA 1
ATOM 569 C C . SER A 1 72 ? -12.627 -0.541 7.478 1.00 90.75 72 SER A C 1
ATOM 571 O O . SER A 1 72 ? -13.579 0.196 7.713 1.00 90.75 72 SER A O 1
ATOM 573 N N . VAL A 1 73 ? -11.482 -0.088 6.957 1.00 90.50 73 VAL A N 1
ATOM 574 C CA . VAL A 1 73 ? -11.259 1.311 6.567 1.00 90.50 73 VAL A CA 1
ATOM 575 C C . VAL A 1 73 ? -11.406 1.429 5.058 1.00 90.50 73 VAL A C 1
ATOM 577 O O . VAL A 1 73 ? -10.673 0.778 4.311 1.00 90.50 73 VAL A O 1
ATOM 580 N N . ALA A 1 74 ? -12.320 2.280 4.597 1.00 88.00 74 ALA A N 1
ATOM 581 C CA . ALA A 1 74 ? -12.434 2.579 3.177 1.00 88.00 74 ALA A CA 1
ATOM 582 C C . ALA A 1 74 ? -11.265 3.466 2.706 1.00 88.00 74 ALA A C 1
ATOM 584 O O . ALA A 1 74 ? -10.710 4.258 3.469 1.00 88.00 74 ALA A O 1
ATOM 585 N N . ILE A 1 75 ? -10.868 3.357 1.432 1.00 85.81 75 ILE A N 1
ATOM 586 C CA . ILE A 1 75 ? -9.707 4.099 0.900 1.00 85.81 75 ILE A CA 1
ATOM 587 C C . ILE A 1 75 ? -9.864 5.625 1.028 1.00 85.81 75 ILE A C 1
ATOM 589 O O . ILE A 1 75 ? -8.895 6.334 1.288 1.00 85.81 75 ILE A O 1
ATOM 593 N N . ASN A 1 76 ? -11.091 6.128 0.893 1.00 86.88 76 ASN A N 1
ATOM 594 C CA . ASN A 1 76 ? -11.455 7.539 1.046 1.00 86.88 76 ASN A CA 1
ATOM 595 C C . ASN A 1 76 ? -11.477 8.013 2.512 1.00 86.88 76 ASN A C 1
ATOM 597 O O . ASN A 1 76 ? -11.527 9.215 2.760 1.00 86.88 76 ASN A O 1
ATOM 601 N N . GLU A 1 77 ? -11.413 7.094 3.473 1.00 90.00 77 GLU A N 1
ATOM 602 C CA . GLU A 1 77 ? -11.390 7.365 4.915 1.00 90.00 77 GLU A CA 1
ATOM 603 C C . GLU A 1 77 ? -9.985 7.211 5.515 1.00 90.00 77 GLU A C 1
ATOM 605 O O . GLU A 1 77 ? -9.795 7.336 6.727 1.00 90.00 77 GLU A O 1
ATOM 610 N N . VAL A 1 78 ? -8.969 6.944 4.687 1.00 91.62 78 VAL A N 1
ATOM 611 C CA . VAL A 1 78 ? -7.584 6.826 5.145 1.00 91.62 78 VAL A CA 1
ATOM 612 C C . VAL A 1 78 ? -7.118 8.153 5.737 1.00 91.62 78 VAL A C 1
ATOM 614 O O . VAL A 1 78 ? -7.018 9.175 5.061 1.00 91.62 78 VAL A O 1
ATOM 617 N N . THR A 1 79 ? -6.768 8.118 7.021 1.00 94.81 79 THR A N 1
ATOM 618 C CA . THR A 1 79 ? -6.227 9.267 7.749 1.00 94.81 79 THR A CA 1
ATOM 619 C C . THR A 1 79 ? -4.746 9.079 8.067 1.00 94.81 79 THR A C 1
ATOM 621 O O . THR A 1 79 ? -4.188 7.984 7.975 1.00 94.81 79 THR A O 1
ATOM 624 N N . HIS A 1 80 ? -4.097 10.137 8.559 1.00 93.56 80 HIS A N 1
ATOM 625 C CA . HIS A 1 80 ? -2.737 10.034 9.094 1.00 93.56 80 HIS A CA 1
ATOM 626 C C . HIS A 1 80 ? -2.636 9.032 10.263 1.00 93.56 80 HIS A C 1
ATOM 628 O O . HIS A 1 80 ? -1.588 8.421 10.476 1.00 93.56 80 HIS A O 1
ATOM 634 N N . HIS A 1 81 ? -3.714 8.840 11.030 1.00 94.56 81 HIS A N 1
ATOM 635 C CA . HIS A 1 81 ? -3.752 7.820 12.075 1.00 94.56 81 HIS A CA 1
ATOM 636 C C . HIS A 1 81 ? -3.704 6.412 11.469 1.00 94.56 81 HIS A C 1
ATOM 638 O O . HIS A 1 81 ? -2.864 5.610 11.872 1.00 94.56 81 HIS A O 1
ATOM 644 N N . THR A 1 82 ? -4.515 6.156 10.439 1.00 94.31 82 THR A N 1
ATOM 645 C CA . THR A 1 82 ? -4.521 4.900 9.673 1.00 94.31 82 THR A CA 1
ATOM 646 C C . THR A 1 82 ? -3.129 4.573 9.124 1.00 94.31 82 THR A C 1
ATOM 648 O O . THR A 1 82 ? -2.637 3.461 9.298 1.00 94.31 82 THR A O 1
ATOM 651 N N . LEU A 1 83 ? -2.442 5.557 8.532 1.00 94.38 83 LEU A N 1
ATOM 652 C CA . LEU A 1 83 ? -1.087 5.381 7.990 1.00 94.38 83 LEU A CA 1
ATOM 653 C C . LEU A 1 83 ? -0.039 5.096 9.076 1.00 94.38 83 LEU A C 1
ATOM 655 O O . LEU A 1 83 ? 0.873 4.290 8.871 1.00 94.38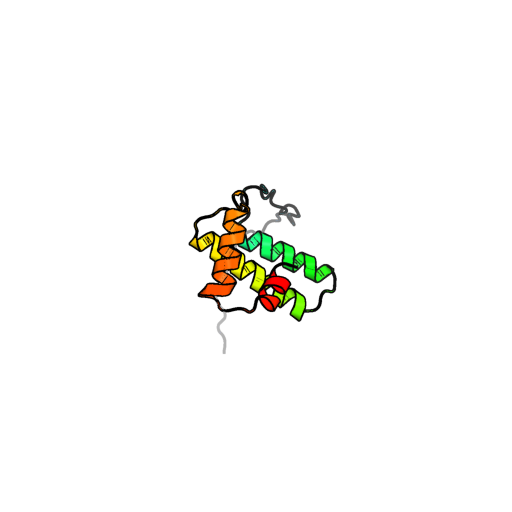 83 LEU A O 1
ATOM 659 N N . ARG A 1 84 ? -0.173 5.724 10.252 1.00 95.44 84 ARG A N 1
ATOM 660 C CA . ARG A 1 84 ? 0.691 5.440 11.406 1.00 95.44 84 ARG A CA 1
ATOM 661 C C . ARG A 1 84 ? 0.473 4.016 11.912 1.00 95.44 84 ARG A C 1
ATOM 663 O O . ARG A 1 84 ? 1.452 3.332 12.191 1.00 95.44 84 ARG A O 1
ATOM 670 N N . GLN A 1 85 ? -0.778 3.571 12.005 1.00 96.12 85 GLN A N 1
ATOM 671 C CA . GLN A 1 85 ? -1.107 2.201 12.401 1.00 96.12 85 GLN A CA 1
ATOM 672 C C . GLN A 1 85 ? -0.574 1.182 11.396 1.00 96.12 85 GLN A C 1
ATOM 674 O O . GLN A 1 85 ? 0.024 0.195 11.809 1.00 96.12 85 GLN A O 1
ATOM 679 N N . PHE A 1 86 ? -0.706 1.452 10.095 1.00 95.88 86 PHE A N 1
ATOM 680 C CA . PHE A 1 86 ? -0.109 0.611 9.061 1.00 95.88 86 PHE A CA 1
ATOM 681 C C . PHE A 1 86 ? 1.409 0.515 9.237 1.00 95.88 86 PHE A C 1
ATOM 683 O O . PHE A 1 86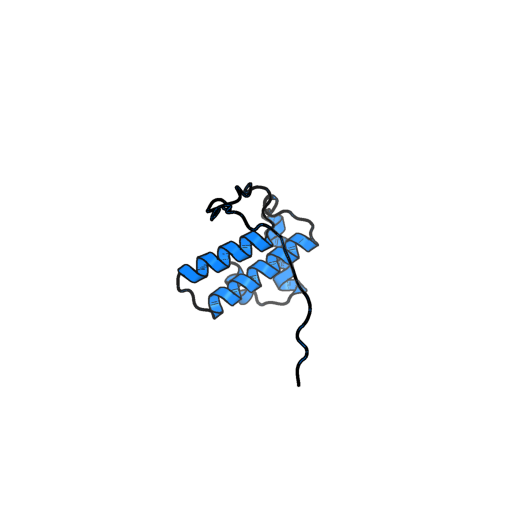 ? 1.954 -0.578 9.321 1.00 95.88 86 PHE A O 1
ATOM 690 N N . SER A 1 87 ? 2.093 1.651 9.391 1.00 95.31 87 SER A N 1
ATOM 691 C CA . SER A 1 87 ? 3.545 1.680 9.620 1.00 95.31 87 SER A CA 1
ATOM 692 C C . SER A 1 87 ? 3.961 0.886 10.865 1.00 95.31 87 SER A C 1
ATOM 694 O O . SER A 1 87 ? 4.924 0.123 10.814 1.00 95.31 87 SER A O 1
ATOM 696 N N . ALA A 1 88 ? 3.219 1.028 11.968 1.00 95.75 88 ALA A N 1
ATOM 697 C CA . ALA A 1 88 ? 3.459 0.272 13.195 1.00 95.75 88 ALA A CA 1
ATOM 698 C C . ALA A 1 88 ? 3.252 -1.234 12.975 1.00 95.75 88 ALA A C 1
ATOM 700 O O . ALA A 1 88 ? 4.128 -2.019 13.321 1.00 95.75 88 ALA A O 1
ATOM 701 N N . GLN A 1 89 ? 2.168 -1.634 12.303 1.00 95.62 89 GLN A N 1
ATOM 702 C CA . GLN A 1 89 ? 1.904 -3.026 11.932 1.00 95.62 89 GLN A CA 1
ATOM 703 C C . GLN A 1 89 ? 3.065 -3.621 11.118 1.00 95.62 89 GLN A C 1
ATOM 705 O O . GLN A 1 89 ? 3.553 -4.705 11.442 1.00 95.62 89 GLN A O 1
ATOM 710 N N . ARG A 1 90 ? 3.564 -2.896 10.106 1.00 95.50 90 ARG A N 1
ATOM 711 C CA . ARG A 1 90 ? 4.683 -3.355 9.268 1.00 95.50 90 ARG A CA 1
ATOM 712 C C . ARG A 1 90 ? 5.955 -3.607 10.092 1.00 95.50 90 ARG A C 1
ATOM 714 O O . ARG A 1 90 ? 6.638 -4.611 9.893 1.00 95.50 90 ARG A O 1
ATOM 721 N N . LEU A 1 91 ? 6.278 -2.720 11.031 1.00 95.50 91 LEU A N 1
ATOM 722 C CA . LEU A 1 91 ? 7.496 -2.826 11.845 1.00 95.50 91 LEU A CA 1
ATOM 723 C C . LEU A 1 91 ? 7.366 -3.848 12.981 1.00 95.50 91 LEU A C 1
ATOM 725 O O . LEU A 1 91 ? 8.277 -4.638 13.233 1.00 95.50 91 LEU A O 1
ATOM 729 N N . GLU A 1 92 ? 6.247 -3.815 13.695 1.00 95.44 92 GLU A N 1
ATOM 730 C CA . GLU A 1 92 ? 6.070 -4.537 14.953 1.00 95.44 92 GLU A CA 1
ATOM 731 C C . GLU A 1 92 ? 5.524 -5.946 14.740 1.00 95.44 92 GLU A C 1
ATOM 733 O O . GLU A 1 92 ? 5.921 -6.866 15.460 1.00 95.44 92 GLU A O 1
ATOM 738 N N . VAL A 1 93 ? 4.661 -6.132 13.740 1.00 93.38 93 VAL A N 1
ATOM 739 C CA . VAL A 1 93 ? 4.026 -7.422 13.452 1.00 93.38 93 VAL A CA 1
ATOM 740 C C . VAL A 1 93 ? 4.698 -8.108 12.275 1.00 93.38 93 VAL A C 1
ATOM 742 O O . VAL A 1 93 ? 5.170 -9.233 12.430 1.00 93.38 93 VAL A O 1
ATOM 745 N N . ASP A 1 94 ? 4.839 -7.419 11.141 1.00 92.19 94 ASP A N 1
ATOM 746 C CA . ASP A 1 94 ? 5.431 -8.018 9.934 1.00 92.19 94 ASP A CA 1
ATOM 747 C C . ASP A 1 94 ? 6.969 -8.055 9.987 1.00 92.19 94 ASP A C 1
ATOM 749 O O . ASP A 1 94 ? 7.613 -8.672 9.136 1.00 92.19 94 ASP A O 1
ATOM 753 N N . ARG A 1 95 ? 7.563 -7.420 11.010 1.00 94.38 95 ARG A N 1
ATOM 754 C CA . ARG A 1 95 ? 9.003 -7.415 11.319 1.00 94.38 95 ARG A CA 1
ATOM 755 C C . ARG A 1 95 ? 9.888 -6.972 10.152 1.00 94.38 95 ARG A C 1
ATOM 757 O O . ARG A 1 95 ? 11.048 -7.386 10.068 1.00 94.38 95 ARG A O 1
ATOM 764 N N . ILE A 1 96 ? 9.384 -6.114 9.263 1.00 94.75 96 ILE A N 1
ATOM 765 C CA . ILE A 1 96 ? 10.226 -5.531 8.214 1.00 94.75 96 ILE A CA 1
ATOM 766 C C . ILE A 1 96 ? 11.149 -4.466 8.812 1.00 94.75 96 ILE A C 1
ATOM 768 O O . ILE A 1 96 ? 10.830 -3.820 9.809 1.00 94.75 96 ILE A O 1
ATOM 772 N N . SER A 1 97 ? 12.314 -4.262 8.200 1.00 95.12 97 SER A N 1
ATOM 773 C CA . SER A 1 97 ? 13.221 -3.196 8.629 1.00 95.12 97 SER A CA 1
ATOM 774 C C . SER A 1 97 ? 12.646 -1.816 8.307 1.00 95.12 97 SER A C 1
ATOM 776 O O . SER A 1 97 ? 11.954 -1.646 7.301 1.00 95.12 97 SER A O 1
ATOM 778 N N . SER A 1 98 ? 13.033 -0.792 9.073 1.00 92.12 98 SER A N 1
ATOM 779 C CA . SER A 1 98 ? 12.675 0.601 8.766 1.00 92.12 98 SER A CA 1
ATOM 780 C C . SER A 1 98 ? 13.114 1.024 7.362 1.00 92.12 98 SER A C 1
ATOM 782 O O . SER A 1 98 ? 12.395 1.753 6.691 1.00 92.12 98 SER A O 1
ATOM 784 N N . SER A 1 99 ? 14.253 0.517 6.876 1.00 93.25 99 SER A N 1
ATOM 785 C CA . SER A 1 99 ? 14.713 0.745 5.499 1.00 93.25 99 SER A CA 1
ATOM 786 C C . SER A 1 99 ? 13.810 0.098 4.445 1.00 93.25 99 SER A C 1
ATOM 788 O O . SER A 1 99 ? 13.614 0.662 3.371 1.00 93.25 99 SER A O 1
ATOM 790 N N . SER A 1 100 ? 13.243 -1.072 4.746 1.00 90.88 100 SER A N 1
ATOM 791 C CA . SER A 1 100 ? 12.292 -1.740 3.860 1.00 90.88 100 SER A CA 1
ATOM 792 C C . SER A 1 100 ? 10.974 -0.981 3.836 1.00 90.88 100 SER A C 1
ATOM 794 O O . SER A 1 100 ? 10.487 -0.696 2.750 1.00 90.88 100 SER A O 1
ATOM 796 N N . LEU A 1 101 ? 10.466 -0.567 5.004 1.00 92.31 101 LEU A N 1
ATOM 797 C CA . LEU A 1 101 ? 9.265 0.263 5.099 1.00 92.31 101 LEU A CA 1
ATOM 798 C C . LEU A 1 101 ? 9.442 1.596 4.364 1.00 92.31 101 LEU A C 1
ATOM 800 O O . LEU A 1 101 ? 8.570 1.998 3.607 1.00 92.31 101 LEU A O 1
ATOM 804 N N . GLN A 1 102 ? 10.588 2.260 4.529 1.00 91.25 102 GLN A N 1
ATOM 805 C CA . GLN A 1 102 ? 10.871 3.502 3.813 1.00 91.25 102 GLN A CA 1
ATOM 806 C C . GLN A 1 102 ? 10.796 3.298 2.298 1.00 91.25 102 GLN A C 1
ATOM 808 O O . GLN A 1 102 ? 10.240 4.142 1.606 1.00 91.25 102 GLN A O 1
ATOM 813 N N . ARG A 1 103 ? 11.295 2.168 1.784 1.00 88.94 103 ARG A N 1
ATOM 814 C CA . ARG A 1 103 ? 11.181 1.830 0.361 1.00 88.94 103 ARG A CA 1
ATOM 815 C C . ARG A 1 103 ? 9.737 1.554 -0.069 1.00 88.94 103 ARG A C 1
ATOM 817 O O . ARG A 1 103 ? 9.401 1.893 -1.192 1.00 88.94 103 ARG A O 1
ATOM 824 N N . GLU A 1 104 ? 8.915 0.945 0.785 1.00 88.94 104 GLU A N 1
ATOM 825 C CA . GLU A 1 104 ? 7.482 0.732 0.507 1.00 88.94 104 GLU A CA 1
ATOM 826 C C . GLU A 1 104 ? 6.701 2.057 0.438 1.00 88.94 104 GLU A C 1
ATOM 828 O O . GLU A 1 104 ? 5.701 2.139 -0.266 1.00 88.94 104 GLU A O 1
ATOM 833 N N . LEU A 1 105 ? 7.163 3.092 1.152 1.00 85.88 105 LEU A N 1
ATOM 834 C CA . LEU A 1 105 ? 6.510 4.403 1.254 1.00 85.88 105 LEU A CA 1
ATOM 835 C C . LEU A 1 105 ? 7.105 5.494 0.339 1.00 85.88 105 LEU A C 1
ATOM 837 O O . LEU A 1 105 ? 6.604 6.619 0.362 1.00 85.88 105 LEU A O 1
ATOM 841 N N . SER A 1 106 ? 8.182 5.201 -0.400 1.00 77.62 106 SER A N 1
ATOM 842 C CA . SER A 1 106 ? 8.870 6.154 -1.297 1.00 77.62 106 SER A CA 1
ATOM 843 C C . SER A 1 106 ? 8.324 6.099 -2.719 1.00 77.62 106 SER A C 1
ATOM 845 O O . SER A 1 106 ? 8.153 7.187 -3.307 1.00 77.62 106 SER A O 1
#

Radius of gyration: 23.76 Å; chains: 1; bounding box: 46×57×55 Å

Organism: NCBI:txid1538159

Foldseek 3Di:
DDDDDDDDDDDDPPDDDPPPPPPPPPVPVDDQLLNVLVVVLVVVVVVPDDPVVSVLLSVLSVLLSVLCVVVVHDPVRDDPVSVVVSLCCCCPPVVDDPVSVVVSVD

Secondary structure (DSSP, 8-state):
---------------------------TTS--HHHHHHHHHHHHHTTT--HHHHHHHHHHHHHHHHHHHHTT--GGG--HHHHHHHHHHHHHTS---HHHHHHHH-

InterPro domains:
  IPR004107 Integrase, SAM-like, N-terminal [PF02899] (38-106)
  IPR010998 Integrase/recombinase, N-terminal [G3DSA:1.10.150.130] (33-106)
  IPR044068 Core-binding (CB) domain [PS51900] (31-106)

Sequence (106 aa):
MGAYVLPMDLINLSNAELNENNLAETNPAELDLSELVQQWISALTRLNLSVHTRKAYHRDLCQFTVFLSCHSVAINEVTHHTLRQFSAQRLEVDRISSSSLQRELS